Protein AF-X1AHJ5-F1 (afdb_monomer)

Secondary structure (DSSP, 8-state):
-HHHHHHHHHHHS-----HHHHHHHHHHHHHHTT--EEEEEETTEEEEEEE-TT-TT-S--EEETTEEEEEEE-SS-TT--TT---GGGSSS--EEEE-----------------------

Structure (mmCIF, N/CA/C/O backbone):
data_AF-X1AHJ5-F1
#
_entry.id   AF-X1AHJ5-F1
#
loop_
_atom_site.group_PDB
_atom_site.id
_atom_site.type_symbol
_atom_site.label_atom_id
_atom_site.label_alt_id
_atom_site.label_comp_id
_atom_site.label_asym_id
_atom_site.label_entity_id
_atom_site.label_seq_id
_atom_site.pdbx_PDB_ins_code
_atom_site.Cartn_x
_atom_site.Cartn_y
_atom_site.Cartn_z
_atom_site.occupancy
_atom_site.B_iso_or_equiv
_atom_site.auth_seq_id
_atom_site.auth_comp_id
_atom_site.auth_asym_id
_atom_site.auth_atom_id
_atom_site.pdbx_PDB_model_num
ATOM 1 N N . ASN A 1 1 ? 15.718 7.400 -10.092 1.00 57.53 1 ASN A N 1
ATOM 2 C CA . ASN A 1 1 ? 14.330 7.231 -10.587 1.00 57.53 1 ASN A CA 1
ATOM 3 C C . ASN A 1 1 ? 13.975 5.733 -10.531 1.00 57.53 1 ASN A C 1
ATOM 5 O O . ASN A 1 1 ? 14.867 4.890 -10.423 1.00 57.53 1 ASN A O 1
ATOM 9 N N . ALA A 1 2 ? 12.691 5.358 -10.564 1.00 63.19 2 ALA A N 1
ATOM 10 C CA . ALA A 1 2 ? 12.269 3.964 -10.358 1.00 63.19 2 ALA A CA 1
ATOM 11 C C . ALA A 1 2 ? 12.785 2.976 -11.432 1.00 63.19 2 ALA A C 1
ATOM 13 O O . ALA A 1 2 ? 13.007 1.799 -11.142 1.00 63.19 2 ALA A O 1
ATOM 14 N N . ASP A 1 3 ? 13.007 3.438 -12.662 1.00 64.12 3 ASP A N 1
ATOM 15 C CA . ASP A 1 3 ? 13.600 2.673 -13.763 1.00 64.12 3 ASP A CA 1
ATOM 16 C C . ASP A 1 3 ? 15.111 2.437 -13.588 1.00 64.12 3 ASP A C 1
ATOM 18 O O . ASP A 1 3 ? 15.580 1.322 -13.841 1.00 64.12 3 ASP A O 1
ATOM 22 N N . GLU A 1 4 ? 15.873 3.408 -13.071 1.00 61.09 4 GLU A N 1
ATOM 23 C CA . GLU A 1 4 ? 17.272 3.196 -12.663 1.00 61.09 4 GLU A CA 1
ATOM 24 C C . GLU A 1 4 ? 17.364 2.220 -11.482 1.00 61.09 4 GLU A C 1
ATOM 26 O O . GLU A 1 4 ? 18.253 1.361 -11.463 1.00 61.09 4 GLU A O 1
ATOM 31 N N . LEU A 1 5 ? 16.427 2.298 -10.524 1.00 61.25 5 LEU A N 1
ATOM 32 C CA . LEU A 1 5 ? 16.342 1.361 -9.399 1.00 61.25 5 LEU A CA 1
ATOM 33 C C . LEU A 1 5 ? 16.064 -0.070 -9.885 1.00 61.25 5 LEU A C 1
ATOM 35 O O . LEU A 1 5 ? 16.747 -1.013 -9.483 1.00 61.25 5 LEU A O 1
ATOM 39 N N . ALA A 1 6 ? 15.090 -0.239 -10.782 1.00 62.19 6 ALA A N 1
ATOM 40 C CA . ALA A 1 6 ? 14.775 -1.534 -11.377 1.00 62.19 6 ALA A CA 1
ATOM 41 C C . ALA A 1 6 ? 15.972 -2.101 -12.155 1.00 62.19 6 ALA A C 1
ATOM 43 O O . ALA A 1 6 ? 16.326 -3.269 -11.989 1.00 62.19 6 ALA A O 1
ATOM 44 N N . THR A 1 7 ? 16.633 -1.263 -12.956 1.00 61.09 7 THR A N 1
ATOM 45 C CA . THR A 1 7 ? 17.801 -1.659 -13.752 1.00 61.09 7 THR A CA 1
ATOM 46 C C . THR A 1 7 ? 18.956 -2.103 -12.855 1.00 61.09 7 THR A C 1
ATOM 48 O O . THR A 1 7 ? 19.517 -3.176 -13.059 1.00 61.09 7 THR A O 1
ATOM 51 N N . THR A 1 8 ? 19.264 -1.354 -11.794 1.00 56.09 8 THR A N 1
ATOM 52 C CA . THR A 1 8 ? 20.325 -1.734 -10.845 1.00 56.09 8 THR A CA 1
ATOM 53 C C . THR A 1 8 ? 20.010 -3.008 -10.061 1.00 56.09 8 THR A C 1
ATOM 55 O O . THR A 1 8 ? 20.921 -3.801 -9.817 1.00 56.09 8 THR A O 1
ATOM 58 N N . ILE A 1 9 ? 18.745 -3.283 -9.731 1.00 56.41 9 ILE A N 1
ATOM 59 C CA . ILE A 1 9 ? 18.347 -4.572 -9.140 1.00 56.41 9 ILE A CA 1
ATOM 60 C C . ILE A 1 9 ? 18.565 -5.721 -10.128 1.00 56.41 9 ILE A C 1
ATOM 62 O O . ILE A 1 9 ? 19.121 -6.748 -9.742 1.00 56.41 9 ILE A O 1
ATOM 66 N N . VAL A 1 10 ? 18.178 -5.555 -11.395 1.00 62.69 10 VAL A N 1
ATOM 67 C CA . VAL A 1 10 ? 18.371 -6.589 -12.426 1.00 62.69 10 VAL A CA 1
ATOM 68 C C . VAL A 1 10 ? 19.857 -6.846 -12.688 1.00 62.69 10 VAL A C 1
ATOM 70 O O . VAL A 1 10 ? 20.270 -7.996 -12.810 1.00 62.69 10 VAL A O 1
ATOM 73 N N . GLU A 1 11 ? 20.671 -5.793 -12.744 1.00 58.75 11 GLU A N 1
ATOM 74 C CA . GLU A 1 11 ? 22.092 -5.893 -13.090 1.00 58.75 11 GLU A CA 1
ATOM 75 C C . GLU A 1 11 ? 22.987 -6.300 -11.914 1.00 58.75 11 GLU A C 1
ATOM 77 O O . GLU A 1 11 ? 23.985 -6.995 -12.104 1.00 58.75 11 GLU A O 1
ATOM 82 N N . LYS A 1 12 ? 22.674 -5.830 -10.702 1.00 51.91 12 LYS A N 1
ATOM 83 C CA . LYS A 1 12 ? 23.573 -5.910 -9.537 1.00 51.91 12 LYS A CA 1
ATOM 84 C C . LYS A 1 12 ? 22.941 -6.596 -8.328 1.00 51.91 12 LYS A C 1
ATOM 86 O O . LYS A 1 12 ? 23.624 -6.781 -7.323 1.00 51.91 12 LYS A O 1
ATOM 91 N N . GLY A 1 13 ? 21.654 -6.943 -8.389 1.00 48.44 13 GLY A N 1
ATOM 92 C CA . GLY A 1 13 ? 20.897 -7.465 -7.247 1.00 48.44 13 GLY A CA 1
ATOM 93 C C . GLY A 1 13 ? 20.699 -6.447 -6.118 1.00 48.44 13 GLY A C 1
ATOM 94 O O . GLY A 1 13 ? 20.241 -6.820 -5.040 1.00 48.44 13 GLY A O 1
ATOM 95 N N . LEU A 1 14 ? 21.069 -5.178 -6.334 1.00 42.12 14 LEU A N 1
ATOM 96 C CA . LEU A 1 14 ? 21.071 -4.125 -5.324 1.00 42.12 14 LEU A CA 1
ATOM 97 C C . LEU A 1 14 ? 20.714 -2.790 -5.982 1.00 42.12 14 LEU A C 1
ATOM 99 O O . LEU A 1 14 ? 21.382 -2.372 -6.927 1.00 42.12 14 LEU A O 1
ATOM 103 N N . GLY A 1 15 ? 19.681 -2.129 -5.467 1.00 54.12 15 GLY A N 1
ATOM 104 C CA . GLY A 1 15 ? 19.222 -0.826 -5.938 1.00 54.12 15 GLY A CA 1
ATOM 105 C C . GLY A 1 15 ? 19.259 0.210 -4.816 1.00 54.12 15 GLY A C 1
ATOM 106 O O . GLY A 1 15 ? 18.901 -0.100 -3.680 1.00 54.12 15 GLY A O 1
ATOM 107 N N . TYR A 1 16 ? 19.699 1.427 -5.135 1.00 52.50 16 TYR A N 1
ATOM 108 C CA . TYR A 1 16 ? 19.669 2.577 -4.230 1.00 52.50 16 TYR A CA 1
ATOM 109 C C . TYR A 1 16 ? 18.753 3.645 -4.826 1.00 52.50 16 TYR A C 1
ATOM 111 O O . TYR A 1 16 ? 19.051 4.178 -5.890 1.00 52.50 16 TYR A O 1
ATOM 119 N N . GLY A 1 17 ? 17.656 3.942 -4.137 1.00 59.19 17 GLY A N 1
ATOM 120 C CA . GLY A 1 17 ? 16.698 4.991 -4.478 1.00 59.19 17 GLY A CA 1
ATOM 121 C C . GLY A 1 17 ? 16.142 5.610 -3.198 1.00 59.19 17 GLY A C 1
ATOM 122 O O . GLY A 1 17 ? 16.319 5.049 -2.110 1.00 59.19 17 GLY A O 1
ATOM 123 N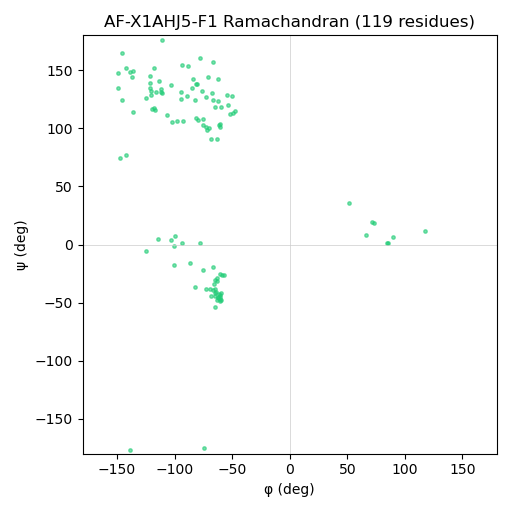 N . ASP A 1 18 ? 15.511 6.772 -3.312 1.00 69.12 18 ASP A N 1
ATOM 124 C CA . ASP A 1 18 ? 14.764 7.372 -2.208 1.00 69.12 18 ASP A CA 1
ATOM 125 C C . ASP A 1 18 ? 13.429 6.633 -1.977 1.00 69.12 18 ASP A C 1
ATOM 127 O O . ASP A 1 18 ? 13.177 5.543 -2.520 1.00 69.12 18 ASP A O 1
ATOM 131 N N . CYS A 1 19 ? 12.603 7.152 -1.065 1.00 73.31 19 CYS A N 1
ATOM 132 C CA . CYS A 1 19 ? 11.354 6.483 -0.708 1.00 73.31 19 CYS A CA 1
ATOM 133 C C . CYS A 1 19 ? 10.383 6.437 -1.894 1.00 73.31 19 CYS A C 1
ATOM 135 O O . CYS A 1 19 ? 9.644 5.467 -2.048 1.00 73.31 19 CYS A O 1
ATOM 137 N N . GLU A 1 20 ? 10.455 7.434 -2.771 1.00 75.25 20 GLU A N 1
ATOM 138 C CA . GLU A 1 20 ? 9.682 7.580 -3.992 1.00 75.25 20 GLU A CA 1
ATOM 139 C C . GLU A 1 20 ? 10.013 6.463 -4.989 1.00 75.25 20 GLU A C 1
ATOM 141 O O . GLU A 1 20 ? 9.114 5.726 -5.406 1.00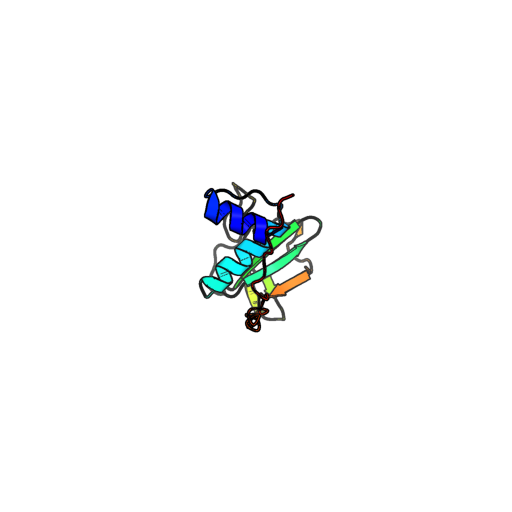 75.25 20 GLU A O 1
ATOM 146 N N . ASP A 1 21 ? 11.297 6.274 -5.310 1.00 76.75 21 ASP A N 1
ATOM 147 C CA . ASP A 1 21 ? 11.746 5.240 -6.251 1.00 76.75 21 ASP A CA 1
ATOM 148 C C . ASP A 1 21 ? 11.379 3.829 -5.765 1.00 76.75 21 ASP A C 1
ATOM 150 O O . ASP A 1 21 ? 10.869 2.992 -6.520 1.00 76.75 21 ASP A O 1
ATOM 154 N N . SER A 1 22 ? 11.591 3.581 -4.471 1.00 78.56 22 SER A N 1
ATOM 155 C CA . SER A 1 22 ? 11.305 2.289 -3.843 1.00 78.56 22 SER A CA 1
ATOM 156 C C . SER A 1 22 ? 9.803 2.007 -3.764 1.00 78.56 22 SER A C 1
ATOM 158 O O . SER A 1 22 ? 9.381 0.866 -3.971 1.00 78.56 22 SER A O 1
ATOM 160 N N . ALA A 1 23 ? 8.984 3.029 -3.495 1.00 82.19 23 ALA A N 1
ATOM 161 C CA . ALA A 1 23 ? 7.533 2.894 -3.434 1.00 82.19 23 ALA A CA 1
ATOM 162 C C . ALA A 1 23 ? 6.931 2.609 -4.813 1.00 82.19 23 ALA A C 1
ATOM 164 O O . ALA A 1 23 ? 6.109 1.701 -4.942 1.00 82.19 23 ALA A O 1
ATOM 165 N N . VAL A 1 24 ? 7.370 3.317 -5.859 1.00 85.62 24 VAL A N 1
ATOM 166 C CA . VAL A 1 24 ? 6.909 3.060 -7.233 1.00 85.62 24 VAL A CA 1
ATOM 167 C C . VAL A 1 24 ? 7.253 1.632 -7.651 1.00 85.62 24 VAL A C 1
ATOM 169 O O . VAL A 1 24 ? 6.373 0.897 -8.108 1.00 85.62 24 VAL A O 1
ATOM 172 N N . LEU A 1 25 ? 8.503 1.202 -7.444 1.00 84.62 25 LEU A N 1
ATOM 173 C CA . LEU A 1 25 ? 8.922 -0.153 -7.793 1.00 84.62 25 LEU A CA 1
ATOM 174 C C . LEU A 1 25 ? 8.114 -1.211 -7.027 1.00 84.62 25 LEU A C 1
ATOM 176 O O . LEU A 1 25 ? 7.608 -2.160 -7.628 1.00 84.62 25 LEU A O 1
ATOM 180 N N . LEU A 1 26 ? 7.948 -1.046 -5.713 1.00 86.94 26 LEU A N 1
ATOM 181 C CA . LEU A 1 26 ? 7.198 -1.987 -4.882 1.00 86.94 26 LEU A CA 1
ATOM 182 C C . LEU A 1 26 ? 5.715 -2.054 -5.271 1.00 86.94 26 LEU A C 1
ATOM 184 O O . LEU A 1 26 ? 5.155 -3.150 -5.349 1.00 86.94 26 LEU A O 1
ATOM 188 N N . ALA A 1 27 ? 5.086 -0.916 -5.573 1.00 89.56 27 ALA A N 1
ATOM 189 C CA . ALA A 1 27 ? 3.700 -0.879 -6.024 1.00 89.56 27 ALA A CA 1
ATOM 190 C C . ALA A 1 27 ? 3.525 -1.651 -7.343 1.00 89.56 27 ALA A C 1
ATOM 192 O O . ALA A 1 27 ? 2.593 -2.452 -7.468 1.00 89.56 27 ALA A O 1
ATOM 193 N N . VAL A 1 28 ? 4.451 -1.491 -8.295 1.00 90.56 28 VAL A N 1
ATOM 194 C CA . VAL A 1 28 ? 4.445 -2.237 -9.565 1.00 90.56 28 VAL A CA 1
ATOM 195 C C . VAL A 1 28 ? 4.695 -3.732 -9.348 1.00 90.56 28 VAL A C 1
ATOM 197 O O . VAL A 1 28 ? 4.024 -4.552 -9.973 1.00 90.56 28 VAL A O 1
ATOM 200 N N . MET A 1 29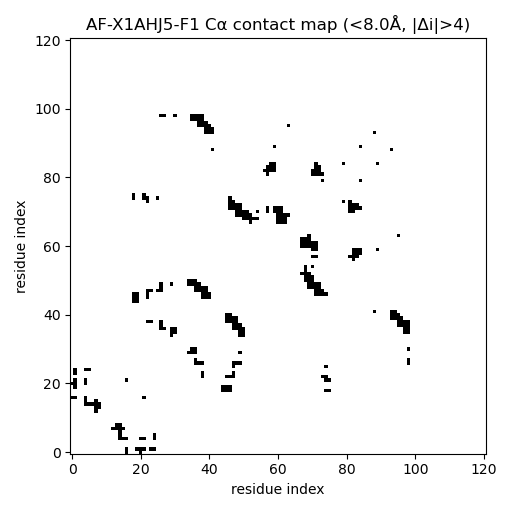 ? 5.593 -4.115 -8.436 1.00 90.62 29 MET A N 1
ATOM 201 C CA . MET A 1 29 ? 5.832 -5.528 -8.112 1.00 90.62 29 MET A CA 1
ATOM 202 C C . MET A 1 29 ? 4.584 -6.211 -7.540 1.00 90.62 29 MET A C 1
ATOM 204 O O . MET A 1 29 ? 4.225 -7.294 -8.002 1.00 90.62 29 MET A O 1
ATOM 208 N N . TYR A 1 30 ? 3.875 -5.576 -6.599 1.00 93.31 30 TYR A N 1
ATOM 209 C CA . TYR A 1 30 ? 2.604 -6.110 -6.091 1.00 93.31 30 TYR A CA 1
ATOM 210 C C . TYR A 1 30 ? 1.564 -6.255 -7.202 1.00 93.31 30 TYR A C 1
ATOM 212 O O . TYR A 1 30 ? 0.898 -7.291 -7.282 1.00 93.31 30 TYR A O 1
ATOM 220 N N . LYS A 1 31 ? 1.481 -5.265 -8.099 1.00 92.06 31 LYS A N 1
ATOM 221 C CA . LYS A 1 31 ? 0.599 -5.333 -9.267 1.00 92.06 31 LYS A CA 1
ATOM 222 C C . LYS A 1 31 ? 0.930 -6.524 -10.163 1.00 92.06 31 LYS A C 1
ATOM 224 O O . LYS A 1 31 ? 0.032 -7.274 -10.538 1.00 92.06 31 LYS A O 1
ATOM 229 N N . GLY A 1 32 ? 2.211 -6.716 -10.477 1.00 88.62 32 GLY A N 1
ATOM 230 C CA . GLY A 1 32 ? 2.701 -7.843 -11.275 1.00 88.62 32 GLY A CA 1
ATOM 231 C C . GLY A 1 32 ? 2.460 -9.204 -10.617 1.00 88.62 32 GLY A C 1
ATOM 232 O O . GLY A 1 32 ? 2.195 -10.180 -11.313 1.00 88.62 32 GLY A O 1
ATOM 233 N N . ALA A 1 33 ? 2.4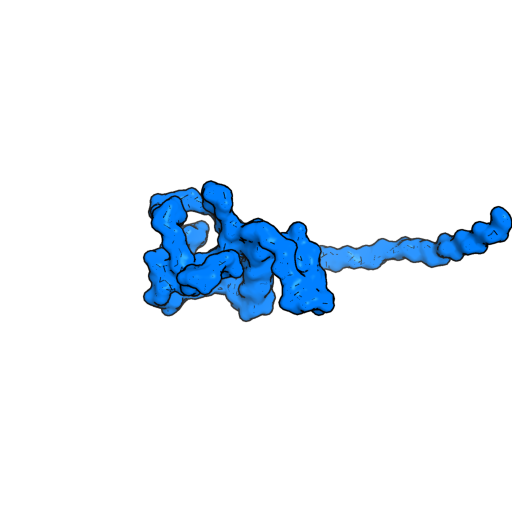72 -9.263 -9.283 1.00 91.94 33 ALA A N 1
ATOM 234 C CA . ALA A 1 33 ? 2.136 -10.455 -8.505 1.00 91.94 33 ALA A CA 1
ATOM 235 C C . ALA A 1 33 ? 0.618 -10.725 -8.398 1.00 91.94 33 ALA A C 1
ATOM 237 O O . ALA A 1 33 ? 0.216 -11.695 -7.758 1.00 91.94 33 ALA A O 1
ATOM 238 N N . GLY A 1 34 ? -0.229 -9.897 -9.021 1.00 93.06 34 GLY A N 1
ATOM 239 C CA . GLY A 1 34 ? -1.685 -10.067 -9.039 1.00 93.06 34 GLY A CA 1
ATOM 240 C C . GLY A 1 34 ? -2.426 -9.390 -7.885 1.00 93.06 34 GLY A C 1
ATOM 241 O O . GLY A 1 34 ? -3.639 -9.557 -7.768 1.00 93.06 34 GLY A O 1
ATOM 242 N N . TYR A 1 35 ? -1.737 -8.604 -7.056 1.00 95.19 35 TYR A N 1
ATOM 243 C CA . TYR A 1 35 ? -2.366 -7.801 -6.008 1.00 95.19 35 TYR A CA 1
ATOM 244 C C . TYR A 1 35 ? -2.776 -6.426 -6.544 1.00 95.19 35 TYR A C 1
ATOM 246 O O . TYR A 1 35 ? -2.181 -5.896 -7.483 1.00 95.19 35 TYR A O 1
ATOM 254 N N . ARG A 1 36 ? -3.788 -5.807 -5.930 1.00 97.31 36 ARG A N 1
ATOM 255 C CA . ARG A 1 36 ? -4.026 -4.371 -6.121 1.00 97.31 36 ARG A CA 1
ATOM 256 C C . ARG A 1 36 ? -3.086 -3.603 -5.205 1.00 97.31 36 ARG A C 1
ATOM 258 O O . ARG A 1 36 ? -2.882 -3.983 -4.050 1.00 97.31 36 ARG A O 1
ATOM 265 N N . SER A 1 37 ? -2.516 -2.535 -5.732 1.00 96.75 37 SER A N 1
ATOM 266 C CA . SER A 1 37 ? -1.551 -1.703 -5.030 1.00 96.75 37 SER A CA 1
ATOM 267 C C . SER A 1 37 ? -1.771 -0.240 -5.378 1.00 96.75 37 SER A C 1
ATOM 269 O O . SER A 1 37 ? -2.249 0.077 -6.464 1.00 96.75 37 SER A O 1
ATOM 271 N N . ALA A 1 38 ? -1.415 0.651 -4.464 1.00 95.94 38 ALA A N 1
ATOM 272 C CA . ALA A 1 38 ? -1.474 2.090 -4.654 1.00 95.94 38 ALA A CA 1
ATOM 273 C C . ALA A 1 38 ? -0.206 2.747 -4.110 1.00 95.94 38 ALA A C 1
ATOM 275 O O . ALA A 1 38 ? 0.390 2.255 -3.153 1.00 95.94 38 ALA A O 1
ATOM 276 N N . ILE A 1 39 ? 0.195 3.864 -4.708 1.00 93.50 39 ILE A N 1
ATOM 277 C CA . ILE A 1 39 ? 1.199 4.758 -4.123 1.00 93.50 39 ILE A CA 1
ATOM 278 C C . ILE A 1 39 ? 0.461 5.695 -3.170 1.00 93.50 39 ILE A C 1
ATOM 280 O O . ILE A 1 39 ? -0.583 6.229 -3.542 1.00 93.50 39 ILE A O 1
ATOM 284 N N . VAL A 1 40 ? 0.992 5.901 -1.966 1.00 92.62 40 VAL A N 1
ATOM 285 C CA . VAL A 1 40 ? 0.463 6.857 -0.986 1.00 92.62 40 VAL A CA 1
ATOM 286 C C . VAL A 1 40 ? 1.535 7.877 -0.620 1.00 92.62 40 VAL A C 1
ATOM 288 O O . VAL A 1 40 ? 2.690 7.520 -0.389 1.00 92.62 40 VAL A O 1
ATOM 291 N N . VAL A 1 41 ? 1.146 9.151 -0.579 1.00 89.50 41 VAL A N 1
ATOM 292 C CA . VAL A 1 41 ? 2.029 10.288 -0.309 1.00 89.50 41 VAL A CA 1
ATOM 293 C C . VAL A 1 41 ? 1.574 10.987 0.968 1.00 89.50 41 VAL A C 1
ATOM 295 O O . VAL A 1 41 ? 0.471 11.533 1.053 1.00 89.50 41 VAL A O 1
ATOM 298 N N . GLY A 1 42 ? 2.458 10.975 1.962 1.00 84.44 42 GLY A N 1
ATOM 299 C CA . GLY A 1 42 ? 2.372 11.754 3.189 1.00 84.44 42 GLY A CA 1
ATOM 300 C C . GLY A 1 42 ? 3.449 12.837 3.237 1.00 84.44 42 GLY A C 1
ATOM 301 O O . GLY A 1 42 ? 4.301 12.955 2.355 1.00 84.44 42 GLY A O 1
ATOM 302 N N . ARG A 1 43 ? 3.423 13.669 4.282 1.00 81.50 43 ARG A N 1
ATOM 303 C CA . ARG A 1 43 ? 4.384 14.767 4.445 1.00 81.50 43 ARG A CA 1
ATOM 304 C C . ARG A 1 43 ? 5.821 14.231 4.533 1.00 81.50 43 ARG A C 1
ATOM 306 O O . ARG A 1 43 ? 6.237 13.759 5.582 1.00 81.50 43 ARG A O 1
ATOM 313 N N . GLY A 1 44 ? 6.578 14.366 3.443 1.00 80.81 44 GLY A N 1
ATOM 314 C CA . GLY A 1 44 ? 7.978 13.933 3.364 1.00 80.81 44 GLY A CA 1
ATOM 315 C C . GLY A 1 44 ? 8.168 12.415 3.326 1.00 80.81 44 GLY A C 1
ATOM 316 O O . GLY A 1 44 ? 9.250 11.944 3.666 1.00 80.81 44 GLY A O 1
ATOM 317 N N . HIS A 1 45 ? 7.130 11.653 2.969 1.00 86.25 45 HIS A N 1
ATOM 318 C CA . HIS A 1 45 ? 7.211 10.200 2.913 1.00 86.25 45 HIS A CA 1
ATOM 319 C C . HIS A 1 45 ? 6.285 9.627 1.842 1.00 86.25 45 HIS A C 1
ATOM 321 O O . HIS A 1 45 ? 5.111 9.995 1.764 1.00 86.25 45 HIS A O 1
ATOM 327 N N . THR A 1 46 ? 6.810 8.688 1.063 1.00 88.12 46 THR A N 1
ATOM 328 C CA . THR A 1 46 ? 6.060 7.943 0.053 1.00 88.12 46 THR A CA 1
ATOM 329 C C . THR A 1 46 ? 6.124 6.461 0.390 1.00 88.12 46 THR A C 1
ATOM 331 O O . THR A 1 46 ? 7.196 5.928 0.673 1.00 88.12 46 THR A O 1
ATOM 334 N N . ALA A 1 47 ? 4.973 5.797 0.365 1.00 91.00 47 ALA A N 1
ATOM 335 C CA . ALA A 1 47 ? 4.853 4.376 0.661 1.00 91.00 47 ALA A CA 1
ATOM 336 C C . ALA A 1 47 ? 3.886 3.692 -0.313 1.00 91.00 47 ALA A C 1
ATOM 338 O O . ALA A 1 47 ? 3.360 4.307 -1.246 1.00 91.00 47 ALA A O 1
ATOM 339 N N . VAL A 1 48 ? 3.657 2.399 -0.092 1.00 94.88 48 VAL A N 1
ATOM 340 C CA . VAL A 1 48 ? 2.719 1.591 -0.871 1.00 94.88 48 VAL A CA 1
ATOM 341 C C . VAL A 1 48 ? 1.552 1.173 0.012 1.00 94.88 48 VAL A C 1
ATOM 343 O O . VAL A 1 48 ? 1.735 0.799 1.167 1.00 94.88 48 VAL A O 1
ATOM 346 N N . LEU A 1 49 ? 0.347 1.185 -0.543 1.00 96.31 49 LEU A N 1
ATOM 347 C CA . LEU A 1 49 ? -0.800 0.469 0.002 1.00 96.31 49 LEU A CA 1
ATOM 348 C C . LEU A 1 49 ? -1.038 -0.793 -0.826 1.00 96.31 49 LEU A C 1
ATOM 350 O O . LEU A 1 49 ? -0.991 -0.744 -2.053 1.00 96.31 49 LEU A O 1
ATOM 354 N N . VAL A 1 50 ? -1.318 -1.915 -0.171 1.00 97.19 50 VAL A N 1
ATOM 355 C CA . VAL A 1 50 ? -1.656 -3.192 -0.818 1.00 97.19 50 VAL A CA 1
ATOM 356 C C . VAL A 1 50 ? -3.040 -3.618 -0.358 1.00 97.19 50 VAL A C 1
ATOM 358 O O . VAL A 1 50 ? -3.307 -3.652 0.842 1.00 97.19 50 VAL A O 1
ATOM 361 N N . TYR A 1 51 ? -3.926 -3.942 -1.294 1.00 97.62 51 TYR A N 1
ATOM 362 C CA . TYR A 1 51 ? -5.277 -4.381 -0.961 1.00 97.62 51 TYR A CA 1
ATOM 363 C C . TYR A 1 51 ? -5.266 -5.823 -0.441 1.00 97.62 51 TYR A C 1
ATOM 365 O O . TYR A 1 51 ? -5.040 -6.765 -1.205 1.00 97.62 51 TYR A O 1
ATOM 373 N N . LEU A 1 52 ? -5.496 -5.988 0.862 1.00 97.31 52 LEU A N 1
ATOM 374 C CA . LEU A 1 52 ? -5.547 -7.266 1.573 1.00 97.31 52 LEU A CA 1
ATOM 375 C C . LEU A 1 52 ? -6.656 -7.211 2.642 1.00 97.31 52 LEU A C 1
ATOM 377 O O . LEU A 1 52 ? -6.354 -7.068 3.830 1.00 97.31 52 LEU A O 1
ATOM 381 N N . PRO A 1 53 ? -7.937 -7.332 2.250 1.00 96.38 53 PRO A N 1
ATOM 382 C CA . PRO A 1 53 ? -9.073 -7.122 3.154 1.00 96.38 53 PRO A CA 1
ATOM 383 C C . PRO A 1 53 ? -9.102 -8.088 4.349 1.00 96.38 53 PRO A C 1
ATOM 385 O O . PRO A 1 53 ? -9.612 -7.738 5.410 1.00 96.38 53 PRO A O 1
ATOM 388 N N . ASP A 1 54 ? -8.491 -9.267 4.215 1.00 96.25 54 ASP A N 1
ATOM 389 C CA . ASP A 1 54 ? -8.440 -10.286 5.270 1.00 96.25 54 ASP A CA 1
ATOM 390 C C . ASP A 1 54 ? -7.179 -10.203 6.160 1.00 96.25 54 ASP A C 1
ATOM 392 O O . ASP A 1 54 ? -6.978 -11.031 7.055 1.00 96.25 54 ASP A O 1
ATOM 396 N N . TYR A 1 55 ? -6.286 -9.230 5.934 1.00 95.62 55 TYR A N 1
ATOM 397 C CA . TYR A 1 55 ? -5.042 -9.113 6.698 1.00 95.62 55 TYR A CA 1
ATOM 398 C C . TYR A 1 55 ? -5.262 -8.428 8.054 1.00 95.62 55 TYR A C 1
ATOM 400 O O . TYR A 1 55 ? -5.439 -7.218 8.155 1.00 95.62 55 TYR A O 1
ATOM 408 N N . ASN A 1 56 ? -5.175 -9.207 9.134 1.00 93.56 56 ASN A N 1
ATOM 409 C CA . ASN A 1 56 ? -5.529 -8.771 10.490 1.00 93.56 56 ASN A CA 1
ATOM 410 C C . ASN A 1 56 ? -4.345 -8.365 11.387 1.00 93.56 56 ASN A C 1
ATOM 412 O O . ASN A 1 56 ? -4.529 -8.151 12.584 1.00 93.56 56 ASN A O 1
ATOM 416 N N . LYS A 1 57 ? -3.126 -8.289 10.840 1.00 93.56 57 LYS A N 1
ATOM 417 C CA . LYS A 1 57 ? -1.911 -7.939 11.603 1.00 93.56 57 LYS A CA 1
ATOM 418 C C . LYS A 1 57 ? -1.473 -6.484 11.416 1.00 93.56 57 LYS A C 1
ATOM 420 O O . LYS A 1 57 ? -0.466 -6.084 11.995 1.00 93.56 57 LYS A O 1
ATOM 425 N N . ALA A 1 58 ? -2.185 -5.711 10.595 1.00 94.31 58 ALA A N 1
ATOM 426 C CA . ALA A 1 58 ? -1.870 -4.307 10.365 1.00 94.31 58 ALA A CA 1
ATOM 427 C C . ALA A 1 58 ? -2.193 -3.459 11.603 1.00 94.31 58 ALA A C 1
ATOM 429 O O . ALA A 1 58 ? -3.183 -3.698 12.293 1.00 94.31 58 ALA A O 1
ATOM 430 N N . THR A 1 59 ? -1.376 -2.441 11.874 1.00 93.62 59 THR A N 1
ATOM 431 C CA . THR A 1 59 ? -1.637 -1.485 12.962 1.00 93.62 59 THR A CA 1
ATOM 432 C C . THR A 1 59 ? -2.741 -0.493 12.607 1.00 93.62 59 THR A C 1
ATOM 434 O O . THR A 1 59 ? -3.346 0.092 13.501 1.00 93.62 59 THR A O 1
ATOM 437 N N . ALA A 1 60 ? -2.992 -0.298 11.311 1.00 93.69 60 ALA A N 1
ATOM 438 C CA . ALA A 1 60 ? -4.111 0.456 10.767 1.00 93.69 60 ALA A CA 1
ATOM 439 C C . ALA A 1 60 ? -4.513 -0.137 9.411 1.00 93.69 60 ALA A C 1
ATOM 441 O O . ALA A 1 60 ? -3.663 -0.635 8.671 1.00 93.69 60 ALA A O 1
ATOM 442 N N . VAL A 1 61 ? -5.803 -0.063 9.092 1.00 95.56 61 VAL A N 1
ATOM 443 C CA . VAL A 1 61 ? -6.346 -0.409 7.7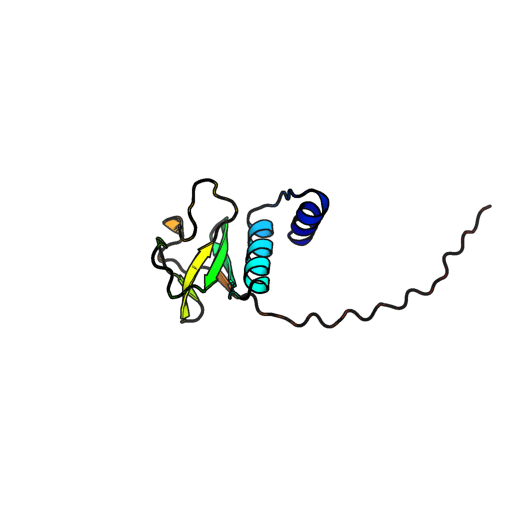76 1.00 95.56 61 VAL A CA 1
ATOM 444 C C . VAL A 1 61 ? -6.810 0.880 7.120 1.00 95.56 61 VAL A C 1
ATOM 446 O O . VAL A 1 61 ? -7.517 1.671 7.743 1.00 95.56 61 VAL A O 1
ATOM 449 N N . PHE A 1 62 ? -6.388 1.089 5.881 1.00 96.44 62 PHE A N 1
ATOM 450 C CA . PHE A 1 62 ? -6.719 2.265 5.093 1.00 96.44 62 PHE A CA 1
ATOM 451 C C . PHE A 1 62 ? -7.948 2.002 4.223 1.00 96.44 62 PHE A C 1
ATOM 453 O O . PHE A 1 62 ? -8.249 0.861 3.847 1.00 96.44 62 PHE A O 1
ATOM 460 N N . GLU A 1 63 ? -8.635 3.091 3.905 1.00 97.00 63 GLU A N 1
ATOM 461 C CA . GLU A 1 63 ? -9.715 3.155 2.931 1.00 97.00 63 GLU A CA 1
ATOM 462 C C . GLU A 1 63 ? -9.236 3.991 1.742 1.00 97.00 63 GLU A C 1
ATOM 464 O O . GLU A 1 63 ? -8.679 5.073 1.930 1.00 97.00 63 GLU A O 1
ATOM 469 N N . LEU A 1 64 ? -9.429 3.480 0.527 1.00 96.31 64 LEU A N 1
ATOM 470 C CA . LEU A 1 64 ? -9.135 4.193 -0.714 1.00 96.31 64 LEU A CA 1
ATOM 471 C C . LEU A 1 64 ? -10.399 4.213 -1.566 1.00 96.31 64 LEU A C 1
ATOM 473 O O . LEU A 1 64 ? -10.980 3.163 -1.815 1.00 96.31 64 LEU A O 1
ATOM 477 N N . GLU A 1 65 ? -10.830 5.403 -1.992 1.00 94.25 65 GLU A N 1
ATOM 478 C CA . GLU A 1 65 ? -12.042 5.588 -2.811 1.00 94.25 65 GLU A CA 1
ATOM 479 C C . GLU A 1 65 ? -13.303 4.905 -2.224 1.00 94.25 65 GLU A C 1
ATOM 481 O O . GLU A 1 65 ? -14.151 4.401 -2.956 1.00 94.25 65 GLU A O 1
ATOM 486 N N . GLY A 1 66 ? -13.445 4.887 -0.891 1.00 95.12 66 GLY A N 1
ATOM 487 C CA . GLY A 1 66 ? -14.578 4.255 -0.199 1.00 95.12 66 GLY A CA 1
ATOM 488 C C . GLY A 1 66 ? -14.424 2.751 0.050 1.00 95.12 66 GLY A C 1
ATOM 489 O O . GLY A 1 66 ? -15.330 2.121 0.593 1.00 95.12 66 GLY A O 1
ATOM 490 N N . GLU A 1 67 ? -13.298 2.156 -0.345 1.00 97.38 67 GLU A N 1
ATOM 491 C CA . GLU A 1 67 ? -13.033 0.732 -0.181 1.00 97.38 67 GLU A CA 1
ATOM 492 C C . GLU A 1 67 ? -12.010 0.485 0.941 1.00 97.38 67 GLU A C 1
ATOM 494 O O . GLU A 1 67 ? -10.837 0.829 0.774 1.00 97.38 67 GLU A O 1
ATOM 499 N N . PRO A 1 68 ? -12.404 -0.108 2.085 1.00 96.56 68 PRO A N 1
ATOM 500 C CA . PRO A 1 68 ? -11.474 -0.475 3.149 1.00 96.56 68 PRO A CA 1
ATOM 501 C C . PRO A 1 68 ? -10.708 -1.758 2.803 1.00 96.56 68 PRO A C 1
ATOM 503 O O . PRO A 1 68 ? -11.150 -2.570 1.994 1.00 96.56 68 PRO A O 1
ATOM 506 N N . GLY A 1 69 ? -9.577 -1.980 3.474 1.00 96.81 69 GLY A N 1
ATOM 507 C CA . GLY A 1 69 ? -8.771 -3.203 3.319 1.00 96.81 69 GLY A CA 1
ATOM 508 C C . GLY A 1 69 ? -7.365 -2.960 2.779 1.00 96.81 69 GLY A C 1
ATOM 509 O O . GLY A 1 69 ? -6.671 -3.903 2.404 1.00 96.81 69 GLY A O 1
ATOM 510 N N . TRP A 1 70 ? -6.927 -1.704 2.735 1.00 97.81 70 TRP A N 1
ATOM 511 C CA . TRP A 1 70 ? -5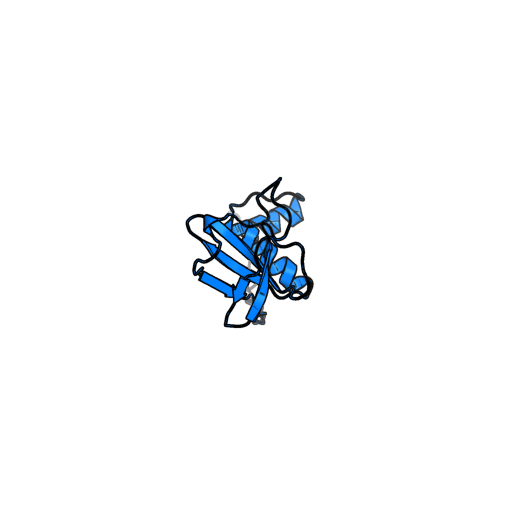.609 -1.329 2.244 1.00 97.81 70 TRP A CA 1
ATOM 512 C C . TRP A 1 70 ? -4.580 -1.350 3.373 1.00 97.81 70 TRP A C 1
ATOM 514 O O . TRP A 1 70 ? -4.773 -0.743 4.427 1.00 97.81 70 TRP A O 1
ATOM 524 N N . VAL A 1 71 ? -3.476 -2.059 3.152 1.00 97.19 71 VAL A N 1
ATOM 525 C CA . VAL A 1 71 ? -2.426 -2.299 4.146 1.00 97.19 71 VAL A CA 1
ATOM 526 C C . VAL A 1 71 ? -1.149 -1.574 3.748 1.00 97.19 71 VAL A C 1
ATOM 528 O O . VAL A 1 71 ? -0.703 -1.670 2.606 1.00 97.19 71 VAL A O 1
ATOM 531 N N . TRP A 1 72 ? -0.537 -0.887 4.709 1.00 94.50 72 TRP A N 1
ATOM 532 C CA . TRP A 1 72 ? 0.726 -0.179 4.522 1.00 94.50 72 TRP A CA 1
ATOM 533 C C . TRP A 1 72 ? 1.899 -1.138 4.261 1.00 94.50 72 TRP A C 1
ATOM 535 O O . TRP A 1 72 ? 2.195 -2.027 5.064 1.00 94.50 72 TRP A O 1
ATOM 545 N N . ALA A 1 73 ? 2.594 -0.927 3.148 1.00 91.69 73 ALA A N 1
ATOM 546 C CA . ALA A 1 73 ? 3.825 -1.595 2.752 1.00 91.69 73 ALA A CA 1
ATOM 547 C C . ALA A 1 73 ? 4.942 -0.558 2.597 1.00 91.69 73 ALA A C 1
ATOM 549 O O . ALA A 1 73 ? 4.902 0.294 1.710 1.00 91.69 73 ALA A O 1
ATOM 550 N N . GLU A 1 74 ? 5.976 -0.673 3.427 1.00 81.19 74 GLU A N 1
ATOM 551 C CA . GLU A 1 74 ? 7.165 0.171 3.352 1.00 81.19 74 GLU A CA 1
ATOM 552 C C . GLU A 1 74 ? 8.393 -0.686 3.017 1.00 81.19 74 GLU A C 1
ATOM 554 O O . GLU A 1 74 ? 8.622 -1.719 3.645 1.00 81.19 74 GLU A O 1
ATOM 559 N N . ALA A 1 75 ? 9.191 -0.258 2.035 1.00 69.44 75 ALA A N 1
ATOM 560 C CA . ALA A 1 75 ? 10.444 -0.925 1.662 1.00 69.44 75 ALA A CA 1
ATOM 561 C C . ALA A 1 75 ? 11.657 -0.445 2.486 1.00 69.44 75 ALA A C 1
ATOM 563 O O . ALA A 1 75 ? 12.706 -1.087 2.4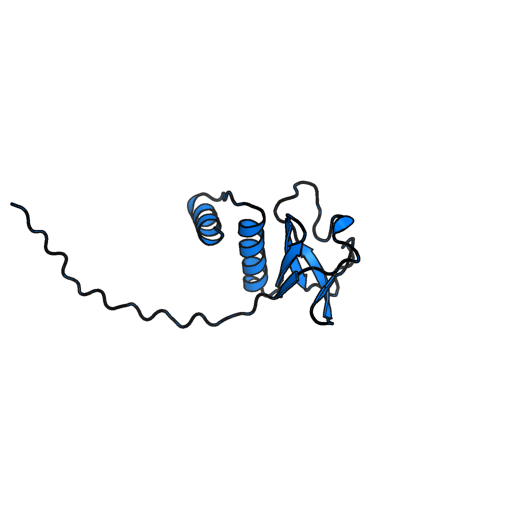75 1.00 69.44 75 ALA A O 1
ATOM 564 N N . THR A 1 76 ? 11.538 0.695 3.175 1.00 64.69 76 THR A N 1
ATOM 565 C CA . THR A 1 76 ? 12.676 1.458 3.718 1.00 64.69 76 THR A CA 1
ATOM 566 C C . THR A 1 76 ? 12.940 1.246 5.213 1.00 64.69 76 THR A C 1
ATOM 568 O O . THR A 1 76 ? 14.051 1.504 5.683 1.00 64.69 76 THR A O 1
ATOM 571 N N . GLY A 1 77 ? 11.977 0.724 5.979 1.00 64.81 77 GLY A N 1
ATOM 572 C CA . GLY A 1 77 ? 12.114 0.512 7.423 1.00 64.81 77 GLY A CA 1
ATOM 573 C C . GLY A 1 77 ? 12.609 -0.889 7.798 1.00 64.81 77 GLY A C 1
ATOM 574 O O . GLY A 1 77 ? 11.831 -1.835 7.796 1.00 64.81 77 GLY A O 1
ATOM 575 N N . LYS A 1 78 ? 13.872 -1.038 8.235 1.00 65.31 78 LYS A N 1
ATOM 576 C CA . LYS A 1 78 ? 14.426 -2.338 8.701 1.00 65.31 78 LYS A CA 1
ATOM 577 C C . LYS A 1 78 ? 13.647 -2.987 9.858 1.00 65.31 78 LYS A C 1
ATOM 579 O O . LYS A 1 78 ? 13.699 -4.204 10.006 1.00 65.31 78 LYS A O 1
ATOM 584 N N . ASN A 1 79 ? 12.955 -2.182 10.668 1.00 74.19 79 ASN A N 1
ATOM 585 C CA . ASN A 1 79 ? 12.246 -2.627 11.872 1.00 74.19 79 ASN A CA 1
ATOM 586 C C . ASN A 1 79 ? 10.719 -2.462 11.779 1.00 74.19 79 ASN A C 1
ATOM 588 O O . ASN A 1 79 ? 10.030 -2.724 12.764 1.00 74.19 79 ASN A O 1
ATOM 592 N N . ASN A 1 80 ? 10.194 -2.036 10.627 1.00 81.12 80 ASN A N 1
ATOM 593 C CA . ASN A 1 80 ? 8.766 -1.789 10.446 1.00 81.12 80 ASN A CA 1
ATOM 594 C C . ASN A 1 80 ? 8.151 -3.027 9.783 1.00 81.12 80 ASN A C 1
ATOM 596 O O . ASN A 1 80 ? 8.411 -3.273 8.604 1.00 81.12 80 ASN A O 1
ATOM 600 N N . PRO A 1 81 ? 7.387 -3.861 10.514 1.00 86.94 81 PRO A N 1
ATOM 601 C CA . PRO A 1 81 ? 6.762 -5.022 9.904 1.00 86.94 81 PRO A CA 1
ATOM 602 C C . PRO A 1 81 ? 5.697 -4.589 8.893 1.00 86.94 81 PRO A C 1
ATOM 604 O O . PRO A 1 81 ? 5.122 -3.507 8.989 1.00 86.94 81 PRO A O 1
ATOM 607 N N . PHE A 1 82 ? 5.391 -5.468 7.941 1.00 90.44 82 PHE A N 1
ATOM 608 C CA . PHE A 1 82 ? 4.314 -5.236 6.983 1.00 90.44 82 PHE A CA 1
ATOM 609 C C . PHE A 1 82 ? 2.980 -4.928 7.692 1.00 90.44 82 PHE A C 1
ATOM 611 O O . PHE A 1 82 ? 2.545 -5.670 8.580 1.00 90.44 82 PHE A O 1
ATOM 618 N N . GLY A 1 83 ? 2.336 -3.832 7.287 1.00 92.19 83 GLY A N 1
ATOM 619 C CA . GLY A 1 83 ? 1.130 -3.290 7.908 1.00 92.19 83 GLY A CA 1
ATOM 620 C C . GLY A 1 83 ? 1.369 -2.368 9.105 1.00 92.19 83 GLY A C 1
ATOM 621 O O . GLY A 1 83 ? 0.393 -1.898 9.688 1.00 92.19 83 GLY A O 1
ATOM 622 N N . TRP A 1 84 ? 2.620 -2.098 9.485 1.00 92.88 84 TRP A N 1
ATOM 623 C CA . TRP A 1 84 ? 2.948 -1.052 10.453 1.00 92.88 84 TRP A CA 1
ATOM 624 C C . TRP A 1 84 ? 2.949 0.324 9.786 1.00 92.88 84 TRP A C 1
ATOM 626 O O . TRP A 1 84 ? 3.493 0.479 8.696 1.00 92.88 84 TRP A O 1
ATOM 636 N N . VAL A 1 85 ? 2.390 1.327 10.463 1.00 91.12 85 VAL A N 1
ATOM 637 C CA . VAL A 1 85 ? 2.409 2.724 10.011 1.00 91.12 85 VAL A CA 1
ATOM 638 C C . VAL A 1 85 ? 2.707 3.683 11.168 1.00 91.12 85 VAL A C 1
ATOM 640 O O . VAL A 1 85 ? 2.272 3.463 12.303 1.00 91.12 85 VAL A O 1
ATOM 643 N N . SER A 1 86 ? 3.443 4.765 10.885 1.00 89.69 86 SER A N 1
ATOM 644 C CA . SER A 1 86 ? 3.680 5.848 11.849 1.00 89.69 86 SER A CA 1
ATOM 645 C C . SER A 1 86 ? 2.364 6.519 12.249 1.00 89.69 86 SER A C 1
ATOM 647 O O . SER A 1 86 ? 1.482 6.744 11.421 1.00 89.69 86 SER A O 1
ATOM 649 N N . LYS A 1 87 ? 2.240 6.898 13.527 1.00 91.31 87 LYS A N 1
ATOM 650 C CA . LYS A 1 87 ? 1.027 7.534 14.071 1.00 91.31 87 LYS A CA 1
ATOM 651 C C . LYS A 1 87 ? 0.658 8.841 13.366 1.00 91.31 87 LYS A C 1
ATOM 653 O O . LYS A 1 87 ? -0.509 9.205 13.374 1.00 91.31 87 LYS A O 1
ATOM 658 N N . GLU A 1 88 ? 1.628 9.535 12.774 1.00 90.50 88 GLU A N 1
ATOM 659 C CA . GLU A 1 88 ? 1.396 10.785 12.038 1.00 90.50 88 GLU A CA 1
ATOM 660 C C . GLU A 1 88 ? 0.571 10.601 10.753 1.00 90.50 88 GLU A C 1
ATOM 662 O O . GLU A 1 88 ? -0.016 11.563 10.267 1.00 90.50 88 GLU A O 1
ATOM 667 N N . PHE A 1 89 ? 0.504 9.373 10.230 1.00 90.69 89 PHE A N 1
ATOM 668 C CA . PHE A 1 89 ? -0.257 9.017 9.030 1.00 90.69 89 PHE A CA 1
ATOM 669 C C . PHE A 1 89 ? -1.579 8.300 9.353 1.00 90.69 89 PHE A C 1
ATOM 671 O O . PHE A 1 89 ? -2.288 7.877 8.445 1.00 90.69 89 PHE A O 1
ATOM 678 N N . ILE A 1 90 ? -1.929 8.153 10.637 1.00 92.38 90 ILE A N 1
ATOM 679 C CA . ILE A 1 90 ? -3.188 7.534 11.072 1.00 92.38 90 ILE A CA 1
ATOM 680 C C . ILE A 1 90 ? -4.241 8.622 11.298 1.00 92.38 90 ILE A C 1
ATOM 682 O O . ILE A 1 90 ? -3.998 9.586 12.020 1.00 92.38 90 ILE A O 1
ATOM 686 N N . GLY A 1 91 ? -5.438 8.428 10.737 1.00 90.25 91 GLY A N 1
ATOM 687 C CA . GLY A 1 91 ? -6.573 9.340 10.934 1.00 90.25 91 GLY A CA 1
ATOM 688 C C . GLY A 1 91 ? -6.443 10.670 10.188 1.00 90.25 91 GLY A C 1
ATOM 689 O O . GLY A 1 91 ? -7.121 11.633 10.537 1.00 90.25 91 GLY A O 1
ATOM 690 N N . VAL A 1 92 ? -5.571 10.722 9.182 1.00 90.69 92 VAL A N 1
ATOM 691 C CA . VAL A 1 92 ? -5.377 11.870 8.293 1.00 90.69 92 VAL A CA 1
ATOM 692 C C . VAL A 1 92 ? -5.710 11.471 6.862 1.00 90.69 92 VAL A C 1
ATOM 694 O O . VAL A 1 92 ? -5.558 10.309 6.484 1.00 90.69 92 VAL A O 1
ATOM 697 N N . GLU A 1 93 ? -6.141 12.437 6.057 1.00 91.62 93 GLU A N 1
ATOM 698 C CA . GLU A 1 93 ? -6.275 12.235 4.617 1.00 91.62 93 GLU A CA 1
ATOM 699 C C . GLU A 1 93 ? -4.893 12.265 3.957 1.00 91.62 93 GLU A C 1
ATOM 701 O O . GLU A 1 93 ? -4.083 13.162 4.207 1.00 91.62 93 GLU A O 1
ATOM 706 N N . LEU A 1 94 ? -4.629 11.271 3.112 1.00 92.81 94 LEU A N 1
ATOM 707 C CA . LEU A 1 94 ? -3.398 11.141 2.339 1.00 92.81 94 LEU A CA 1
ATOM 708 C C . LEU A 1 94 ? -3.747 11.110 0.854 1.00 92.81 94 LEU A C 1
ATOM 710 O O . LEU A 1 94 ? -4.760 10.531 0.459 1.00 92.81 94 LEU A O 1
ATOM 714 N N . ALA A 1 95 ? -2.888 11.695 0.023 1.00 93.06 95 ALA A N 1
ATOM 715 C CA . ALA A 1 95 ? -3.017 11.537 -1.417 1.00 93.06 95 ALA A CA 1
ATOM 716 C C . ALA A 1 95 ? -2.585 10.116 -1.790 1.00 93.06 95 ALA A C 1
ATOM 718 O O . ALA A 1 95 ? -1.489 9.685 -1.429 1.00 93.06 95 ALA A O 1
ATOM 719 N N . ALA A 1 96 ? -3.433 9.394 -2.512 1.00 94.19 96 ALA A N 1
ATOM 720 C CA . ALA A 1 96 ? -3.140 8.041 -2.954 1.00 94.19 96 ALA A CA 1
ATOM 721 C C . ALA A 1 96 ? -3.595 7.819 -4.398 1.00 94.19 96 ALA A C 1
ATOM 723 O O . ALA A 1 96 ? -4.570 8.415 -4.855 1.00 94.19 96 ALA A O 1
ATOM 724 N N . TYR A 1 97 ? -2.873 6.960 -5.113 1.00 92.56 97 TYR A N 1
ATOM 725 C CA . TYR A 1 97 ? -3.157 6.600 -6.499 1.00 92.56 97 TYR A CA 1
ATOM 726 C C . TYR A 1 97 ? -3.021 5.089 -6.690 1.00 92.56 97 TYR A C 1
ATOM 728 O O . TYR A 1 97 ? -1.920 4.546 -6.567 1.00 92.56 97 TYR A O 1
ATOM 736 N N . GLU A 1 98 ? -4.130 4.405 -6.992 1.00 95.56 98 GLU A N 1
ATOM 737 C CA . GLU A 1 98 ? -4.111 2.975 -7.320 1.00 95.56 98 GLU A CA 1
ATOM 738 C C . GLU A 1 98 ? -3.392 2.730 -8.653 1.00 95.56 98 GLU A C 1
ATOM 740 O O . GLU A 1 98 ? -3.709 3.338 -9.678 1.00 95.56 98 GLU A O 1
ATOM 745 N N . ILE A 1 99 ? -2.456 1.778 -8.657 1.00 93.31 99 ILE A N 1
ATOM 746 C CA . ILE A 1 99 ? -1.768 1.319 -9.857 1.00 93.31 99 ILE A CA 1
ATOM 747 C C . ILE A 1 99 ? -2.749 0.539 -10.732 1.00 93.31 99 ILE A C 1
ATOM 749 O O . ILE A 1 99 ? -3.047 -0.652 -10.546 1.00 93.31 99 ILE A O 1
ATOM 753 N N . LYS A 1 100 ? -3.239 1.234 -11.751 1.00 88.12 100 LYS A N 1
ATOM 754 C CA . LYS A 1 100 ? -4.037 0.654 -12.824 1.00 88.12 100 LYS A CA 1
ATOM 755 C C . LYS A 1 100 ? -3.096 0.058 -13.866 1.00 88.12 100 LYS A C 1
ATOM 757 O O . LYS A 1 100 ? -2.018 0.580 -14.131 1.00 88.12 100 LYS A O 1
ATOM 762 N N . ALA A 1 101 ? -3.494 -1.078 -14.431 1.00 70.44 101 ALA A N 1
ATOM 763 C CA . ALA A 1 101 ? -2.799 -1.606 -15.591 1.00 70.44 101 ALA A CA 1
ATOM 764 C C . ALA A 1 101 ? -3.175 -0.714 -16.773 1.00 70.44 101 ALA A C 1
ATOM 766 O O . ALA A 1 101 ? -4.273 -0.831 -17.312 1.00 70.44 101 ALA A O 1
ATOM 767 N N . GLU A 1 102 ? -2.291 0.198 -17.152 1.00 62.66 102 GLU A N 1
ATOM 768 C CA . GLU A 1 102 ? -2.373 0.791 -18.475 1.00 62.66 102 GLU A CA 1
ATOM 769 C C . GLU A 1 102 ? -1.713 -0.178 -19.445 1.00 62.66 102 GLU A C 1
ATOM 771 O O . GLU A 1 102 ? -0.565 -0.593 -19.267 1.00 62.66 102 GLU A O 1
ATOM 776 N N . THR A 1 103 ? -2.446 -0.576 -20.482 1.00 49.59 103 THR A N 1
ATOM 777 C CA . THR A 1 103 ? -1.806 -1.162 -21.652 1.00 49.59 103 THR A CA 1
ATOM 778 C C . THR A 1 103 ? -0.882 -0.092 -22.207 1.00 49.59 103 THR A C 1
ATOM 780 O O . THR A 1 103 ? -1.356 0.845 -22.850 1.00 49.59 103 THR A O 1
ATOM 783 N N . ALA A 1 104 ? 0.423 -0.213 -21.955 1.00 47.88 104 ALA A N 1
ATOM 784 C CA . ALA A 1 104 ? 1.405 0.533 -22.717 1.00 47.88 104 ALA A CA 1
ATOM 785 C C . ALA A 1 104 ? 1.088 0.251 -24.186 1.00 47.88 104 ALA A C 1
ATOM 787 O O . ALA A 1 104 ? 1.168 -0.898 -24.634 1.00 47.88 104 ALA A O 1
ATOM 788 N N . ALA A 1 105 ? 0.634 1.269 -24.922 1.00 46.53 105 ALA A N 1
ATOM 789 C CA . ALA A 1 105 ? 0.547 1.151 -26.363 1.00 46.53 105 ALA A CA 1
ATOM 790 C C . ALA A 1 105 ? 1.939 0.716 -26.802 1.00 46.53 105 ALA A C 1
ATOM 792 O O . ALA A 1 105 ? 2.913 1.396 -26.475 1.00 46.53 105 ALA A O 1
ATOM 793 N N . ALA A 1 106 ? 2.039 -0.451 -27.444 1.00 44.09 106 ALA A N 1
ATOM 794 C CA . ALA A 1 106 ? 3.305 -0.932 -27.958 1.00 44.09 106 ALA A CA 1
ATOM 795 C C . ALA A 1 106 ? 3.945 0.235 -28.708 1.00 44.09 106 ALA A C 1
ATOM 797 O O . ALA A 1 106 ? 3.378 0.719 -29.694 1.00 44.09 106 ALA A O 1
ATOM 798 N N . VAL A 1 107 ? 5.077 0.732 -28.206 1.00 47.12 107 VAL A N 1
ATOM 799 C CA . VAL A 1 107 ? 5.891 1.671 -28.961 1.00 47.12 107 VAL A CA 1
ATOM 800 C C . VAL A 1 107 ? 6.260 0.882 -30.204 1.00 47.12 107 VAL A C 1
ATOM 802 O O . VAL A 1 107 ? 7.073 -0.041 -30.139 1.00 4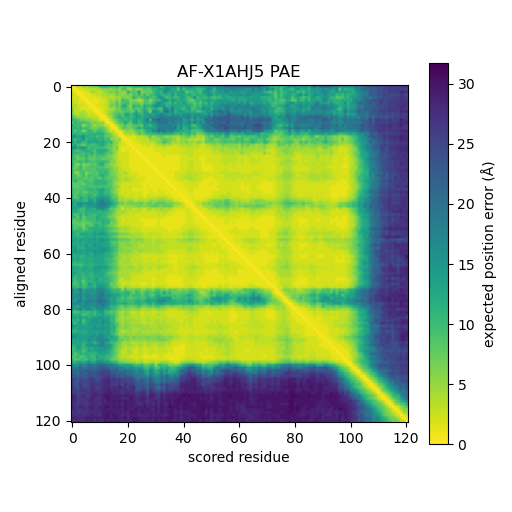7.12 107 VAL A O 1
ATOM 805 N N . LYS A 1 108 ? 5.573 1.151 -31.323 1.00 44.56 108 LYS A N 1
ATOM 806 C CA . LYS A 1 108 ? 5.975 0.604 -32.615 1.00 44.56 108 LYS A CA 1
ATOM 807 C C . LYS A 1 108 ? 7.462 0.926 -32.724 1.00 44.56 108 LYS A C 1
ATOM 809 O O . LYS A 1 108 ? 7.797 2.095 -32.517 1.00 44.56 108 LYS A O 1
ATOM 814 N N . PRO A 1 109 ? 8.337 -0.055 -33.003 1.00 49.12 109 PRO A N 1
ATOM 815 C CA . PRO A 1 109 ? 9.732 0.241 -33.257 1.00 49.12 109 PRO A CA 1
ATOM 816 C C . PRO A 1 109 ? 9.767 1.368 -34.284 1.00 49.12 109 PRO A C 1
ATOM 818 O O . PRO A 1 109 ? 9.271 1.202 -35.401 1.00 49.12 109 PRO A O 1
ATOM 821 N N . SER A 1 110 ? 10.247 2.544 -33.877 1.00 49.16 110 SER A N 1
ATOM 822 C CA . SER A 1 110 ? 10.532 3.598 -34.835 1.00 49.16 110 SER A CA 1
ATOM 823 C C . SER A 1 11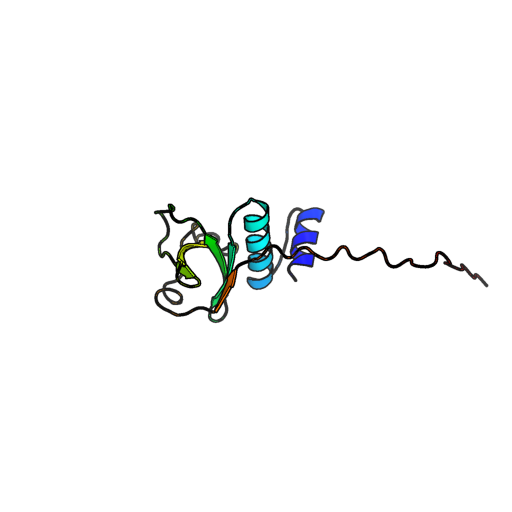0 ? 11.570 2.992 -35.761 1.00 49.16 110 SER A C 1
ATOM 825 O O . SER A 1 110 ? 12.617 2.538 -35.295 1.00 49.16 110 SER A O 1
ATOM 827 N N . ALA A 1 111 ? 11.231 2.867 -37.042 1.00 54.88 111 ALA A N 1
ATOM 828 C CA . ALA A 1 111 ? 12.151 2.384 -38.050 1.00 54.88 111 ALA A CA 1
ATOM 829 C C . ALA A 1 111 ? 13.307 3.384 -38.121 1.00 54.88 111 ALA A C 1
ATOM 831 O O . ALA A 1 111 ? 13.236 4.378 -38.838 1.00 54.88 111 ALA A O 1
ATOM 832 N N . VAL A 1 112 ? 14.354 3.147 -37.333 1.00 52.94 112 VAL A N 1
ATOM 833 C CA . VAL A 1 112 ? 15.627 3.834 -37.504 1.00 52.94 112 VAL A CA 1
ATOM 834 C C . VAL A 1 112 ? 16.141 3.378 -38.870 1.00 52.94 112 VAL A C 1
ATOM 836 O O . VAL A 1 112 ? 16.323 2.170 -39.061 1.00 52.94 112 VAL A O 1
ATOM 839 N N . PRO A 1 113 ? 16.336 4.273 -39.854 1.00 46.81 113 PRO A N 1
ATOM 840 C CA . PRO A 1 113 ? 17.002 3.871 -41.075 1.00 46.81 113 PRO A CA 1
ATOM 841 C C . PRO A 1 113 ? 18.422 3.429 -40.711 1.00 46.81 113 PRO A C 1
ATOM 843 O O . PRO A 1 113 ? 19.186 4.172 -40.094 1.00 46.81 113 PRO A O 1
ATOM 846 N N . SER A 1 114 ? 18.760 2.191 -41.073 1.00 52.81 114 SER A N 1
ATOM 847 C CA . SER A 1 114 ? 20.118 1.666 -40.987 1.00 52.81 114 SER A CA 1
ATOM 848 C C . SER A 1 114 ? 20.981 2.395 -42.013 1.00 52.81 114 SER A C 1
ATOM 850 O O . SER A 1 114 ? 21.060 2.009 -43.176 1.00 52.81 114 SER A O 1
ATOM 852 N N . SER A 1 115 ? 21.595 3.494 -41.595 1.00 47.44 115 SER A N 1
ATOM 853 C CA . SER A 1 115 ? 22.720 4.086 -42.310 1.00 47.44 115 SER A CA 1
ATOM 854 C C . SER A 1 115 ? 23.665 4.739 -41.310 1.00 47.44 115 SER A C 1
ATOM 856 O O . SER A 1 115 ? 23.728 5.960 -41.184 1.00 47.44 115 SER A O 1
ATOM 858 N N . ALA A 1 116 ? 24.416 3.905 -40.593 1.00 39.41 116 ALA A N 1
ATOM 859 C CA . ALA A 1 116 ? 25.694 4.328 -40.046 1.00 39.41 116 ALA A CA 1
ATOM 860 C C . ALA A 1 116 ? 26.674 4.446 -41.223 1.00 39.41 116 ALA A C 1
ATOM 862 O O . ALA A 1 116 ? 27.202 3.444 -41.703 1.00 39.41 116 ALA A O 1
ATOM 863 N N . ILE A 1 117 ? 26.885 5.663 -41.729 1.00 46.75 117 ILE A N 1
ATOM 864 C CA . ILE A 1 117 ? 28.032 5.935 -42.595 1.00 46.75 117 ILE A CA 1
ATOM 865 C C . ILE A 1 117 ? 29.245 6.117 -41.683 1.00 46.75 117 ILE A C 1
ATOM 867 O O . ILE A 1 117 ? 29.373 7.130 -41.002 1.00 46.75 117 ILE A O 1
ATOM 871 N N . TYR A 1 118 ? 30.136 5.126 -41.677 1.00 41.25 118 TYR A N 1
ATOM 872 C CA . TYR A 1 118 ? 31.515 5.318 -41.239 1.00 41.25 118 TYR A CA 1
ATOM 873 C C . TYR A 1 118 ? 32.262 6.055 -42.354 1.00 41.25 118 TYR A C 1
ATOM 875 O O . TYR A 1 118 ? 32.614 5.464 -43.372 1.00 41.25 118 TYR A O 1
ATOM 883 N N . GLY A 1 119 ? 32.477 7.355 -42.171 1.00 38.56 119 GLY A N 1
ATOM 884 C CA . GLY A 1 119 ? 33.422 8.136 -42.962 1.00 38.56 119 GLY A CA 1
ATOM 885 C C . GLY A 1 119 ? 34.687 8.354 -42.143 1.00 38.56 119 GLY A C 1
ATOM 886 O O . GLY A 1 119 ? 34.677 9.144 -41.207 1.00 38.56 119 GLY A O 1
ATOM 887 N N . ILE A 1 120 ? 35.753 7.632 -42.479 1.00 47.69 120 ILE A N 1
ATOM 888 C CA . ILE A 1 120 ? 37.118 7.939 -42.042 1.00 47.69 120 ILE A CA 1
ATOM 889 C C . ILE A 1 120 ? 37.742 8.775 -43.157 1.00 47.69 120 ILE A C 1
ATOM 891 O O . ILE A 1 120 ? 37.746 8.286 -44.287 1.00 47.69 120 ILE A O 1
ATOM 895 N N . HIS A 1 121 ? 38.264 9.964 -42.853 1.00 43.47 121 HIS A N 1
ATOM 896 C CA . HIS A 1 121 ? 39.479 10.556 -43.437 1.00 43.47 121 HIS A CA 1
ATOM 897 C C . HIS A 1 121 ? 40.030 11.597 -42.463 1.00 43.47 121 HIS A C 1
ATOM 899 O O . HIS A 1 121 ? 39.242 12.471 -42.039 1.00 43.47 121 HIS A O 1
#

Sequence (121 aa):
NADELATTIVEKGLGYGDCEDSAVLLAVMYKGAGYRSAIVVGRGHTAVLVYLPDYNKATAVFELEGEPGWVWAEATGKNNPFGWVSKEFIGVELAAYEIKAETAAAVKPSAVPSSAIYGIH

pLDDT: mean 77.92, std 18.97, range [38.56, 97.81]

InterPro domains:
  IPR038765 Papain-like cysteine peptidase superfamily [SSF54001] (15-57)

Foldseek 3Di:
DLVQQVVCCVVPVDGDDPQVSVQVNVCVVCVVVVWKKKWWDDDVHIWMWTAAQPDDPAPDWDDDPNRTRTATDGPPDPPADTNYDDPVPPPDDIDMGIDDDDPPPPPPPPPDPPDPDPDDD

Mean predicted aligned error: 11.26 Å

Solvent-accessible surface area (backbone atoms only — not comparable to full-atom values): 7414 Å² total; per-residue (Å²): 98,41,67,59,28,52,49,30,31,74,75,66,74,54,58,82,64,58,52,58,26,47,19,54,46,50,25,52,50,39,40,74,73,72,40,53,18,17,43,34,45,54,94,95,46,41,32,18,33,35,61,43,74,84,62,84,76,40,77,52,75,38,66,57,98,88,44,70,27,28,29,38,42,65,91,82,51,95,86,53,56,77,13,51,72,63,71,88,69,57,97,57,93,62,56,67,48,71,68,69,88,71,80,72,73,74,76,69,78,75,82,72,79,92,69,87,77,88,81,87,132

Radius of gyration: 19.27 Å; Cα contacts (8 Å, |Δi|>4): 174; chains: 1; bounding box: 54×25×58 Å

Nearest PDB structures (foldseek):
  4g3v-assembly1_B  TM=3.707E-01  e=1.176E+00  Aquifex aeolicus VF5
  5mg1-assembly1_A-2  TM=3.710E-01  e=5.745E+00  Deinococcus radiodurans R1 = ATCC 13939 = DSM 20539
  6hv6-assembly1_A  TM=3.093E-01  e=3.748E+00  Photorhabdus asymbiotica subsp. asymbiotica ATCC 43949

Organism: NCBI:txid412755